Protein AF-A0A124JX44-F1 (afdb_monomer_lite)

Structure (mmCIF, N/CA/C/O backbone):
data_AF-A0A124JX44-F1
#
_entry.id   AF-A0A124JX44-F1
#
loop_
_atom_site.group_PDB
_atom_site.id
_atom_site.type_symbol
_atom_site.label_a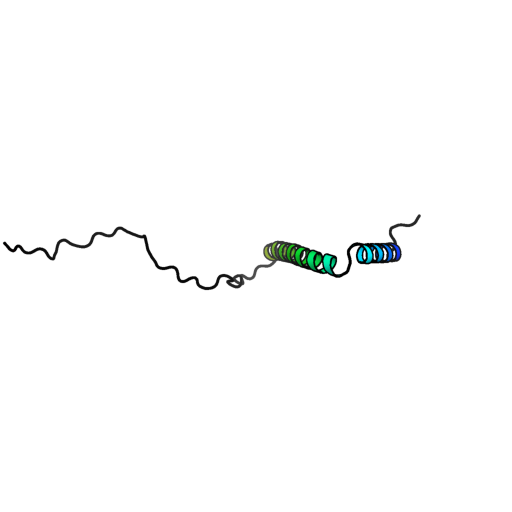tom_id
_atom_site.label_alt_id
_atom_site.label_comp_id
_atom_site.label_asym_id
_atom_site.label_entity_id
_atom_site.label_seq_id
_atom_site.pdbx_PDB_ins_code
_atom_site.Cartn_x
_atom_site.Cartn_y
_atom_site.Cartn_z
_atom_site.occupancy
_atom_site.B_iso_or_equiv
_atom_site.auth_seq_id
_atom_site.auth_comp_id
_atom_site.auth_asym_id
_atom_site.auth_atom_id
_atom_site.pdbx_PDB_model_num
ATOM 1 N N . MET A 1 1 ? 27.773 -6.610 -6.749 1.00 55.53 1 MET A N 1
ATOM 2 C CA . MET A 1 1 ? 26.813 -7.342 -7.602 1.00 55.53 1 MET A CA 1
ATOM 3 C C . MET A 1 1 ? 25.421 -6.904 -7.189 1.00 55.53 1 MET A C 1
ATOM 5 O O . MET A 1 1 ? 25.139 -6.928 -6.000 1.00 55.53 1 MET A O 1
ATOM 9 N N . GLY A 1 2 ? 24.670 -6.329 -8.129 1.00 61.94 2 GLY A N 1
ATOM 10 C CA . GLY A 1 2 ? 23.600 -5.353 -7.898 1.00 61.94 2 GLY A CA 1
ATOM 11 C C . GLY A 1 2 ? 22.510 -5.796 -6.927 1.00 61.94 2 GLY A C 1
ATOM 12 O O . GLY A 1 2 ? 21.700 -6.657 -7.247 1.00 61.94 2 GLY A O 1
ATOM 13 N N 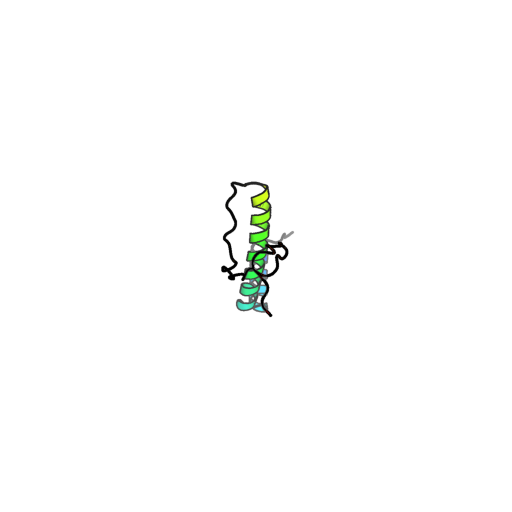. GLY A 1 3 ? 22.474 -5.156 -5.758 1.00 66.81 3 GLY A N 1
ATOM 14 C CA . GLY A 1 3 ? 21.278 -5.142 -4.925 1.00 66.81 3 GLY A CA 1
ATOM 15 C C . GLY A 1 3 ? 20.159 -4.382 -5.631 1.00 66.81 3 GLY A C 1
ATOM 16 O O . GLY A 1 3 ? 20.428 -3.591 -6.537 1.00 66.81 3 GLY A O 1
ATOM 17 N N . LEU A 1 4 ? 18.922 -4.639 -5.205 1.00 72.69 4 LEU A N 1
ATOM 18 C CA . LEU A 1 4 ? 17.694 -3.976 -5.645 1.00 72.69 4 LEU A CA 1
ATOM 19 C C . LEU A 1 4 ? 17.852 -2.452 -5.570 1.00 72.69 4 LEU A C 1
ATOM 21 O O . LEU A 1 4 ?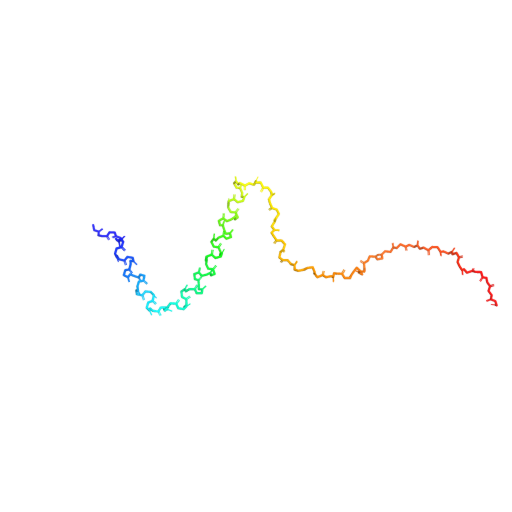 17.561 -1.819 -4.558 1.00 72.69 4 LEU A O 1
ATOM 25 N N . SER A 1 5 ? 18.380 -1.861 -6.635 1.00 81.75 5 SER A N 1
ATOM 26 C CA . SER A 1 5 ? 18.585 -0.429 -6.709 1.00 81.75 5 SER A CA 1
ATOM 27 C C . SER A 1 5 ? 17.231 0.232 -6.940 1.00 81.75 5 SER A C 1
ATOM 29 O O . SER A 1 5 ? 16.398 -0.295 -7.677 1.00 81.75 5 SER A O 1
ATOM 31 N N . LEU A 1 6 ? 17.019 1.397 -6.321 1.00 86.69 6 LEU A N 1
ATOM 32 C CA . LEU A 1 6 ? 15.822 2.233 -6.484 1.00 86.69 6 LEU A CA 1
ATOM 33 C C . LEU A 1 6 ? 15.215 2.232 -7.909 1.00 86.69 6 LEU A C 1
ATOM 35 O O . LEU A 1 6 ? 14.000 2.064 -8.016 1.00 86.69 6 LEU A O 1
ATOM 39 N N . PRO A 1 7 ? 15.998 2.351 -9.008 1.00 89.81 7 PRO A N 1
ATOM 40 C CA . PRO A 1 7 ? 15.438 2.300 -10.360 1.00 89.81 7 PRO A CA 1
ATOM 41 C C . PRO A 1 7 ? 14.754 0.970 -10.713 1.00 89.81 7 PRO A C 1
ATOM 43 O O . PRO A 1 7 ? 13.721 0.994 -11.376 1.00 89.81 7 PRO A O 1
ATOM 46 N N . HIS A 1 8 ? 15.254 -0.180 -10.248 1.00 88.38 8 HIS A N 1
ATOM 47 C CA . HIS A 1 8 ? 14.607 -1.475 -10.504 1.00 88.38 8 HIS A CA 1
ATOM 48 C C . HIS A 1 8 ? 13.230 -1.561 -9.840 1.00 88.38 8 HIS A C 1
ATOM 50 O O . HIS A 1 8 ? 12.296 -2.086 -10.443 1.00 88.38 8 HIS A O 1
ATOM 56 N N . LEU A 1 9 ? 13.078 -1.008 -8.630 1.00 91.69 9 LEU A N 1
ATOM 57 C CA . LEU A 1 9 ? 11.786 -0.976 -7.938 1.00 91.69 9 LEU A CA 1
ATOM 58 C C . LEU A 1 9 ? 10.774 -0.081 -8.662 1.00 91.69 9 LEU A C 1
ATOM 60 O O . LEU A 1 9 ? 9.610 -0.455 -8.772 1.00 91.69 9 LEU A O 1
ATOM 64 N N . ILE A 1 10 ? 11.212 1.061 -9.203 1.00 92.62 10 ILE A N 1
ATOM 65 C CA . ILE A 1 10 ? 10.352 1.950 -10.002 1.00 92.62 10 ILE A CA 1
ATOM 66 C C . ILE A 1 10 ? 9.885 1.248 -11.283 1.00 92.62 10 ILE A C 1
ATOM 68 O O . ILE A 1 10 ? 8.698 1.292 -11.604 1.00 92.62 10 ILE A O 1
ATOM 72 N N . VAL A 1 11 ? 10.790 0.567 -11.995 1.00 93.75 11 VAL A N 1
ATOM 73 C CA . VAL A 1 11 ? 10.437 -0.185 -13.212 1.00 93.75 11 VAL A CA 1
ATOM 74 C C . VAL A 1 11 ? 9.458 -1.315 -12.886 1.00 93.75 11 VAL A C 1
ATOM 76 O O . VAL A 1 11 ? 8.461 -1.479 -13.586 1.00 93.75 11 VAL A O 1
ATOM 79 N N . LEU A 1 12 ? 9.681 -2.051 -11.794 1.00 93.25 12 LEU A N 1
ATOM 80 C CA . LEU A 1 12 ? 8.771 -3.109 -11.353 1.00 93.25 12 LEU A CA 1
ATOM 81 C C . LEU A 1 12 ? 7.385 -2.555 -10.991 1.00 93.25 12 LEU A C 1
ATOM 83 O O . LEU A 1 12 ? 6.374 -3.104 -11.424 1.00 93.25 12 LEU A O 1
ATOM 87 N N . ALA A 1 13 ? 7.329 -1.444 -10.251 1.00 92.69 13 ALA A N 1
ATOM 88 C CA . ALA A 1 13 ? 6.077 -0.782 -9.897 1.00 92.69 13 ALA A CA 1
ATOM 89 C C . ALA A 1 13 ? 5.304 -0.317 -11.141 1.00 92.69 13 ALA A C 1
ATOM 91 O O . ALA A 1 13 ? 4.083 -0.457 -11.185 1.00 92.69 13 ALA A O 1
ATOM 92 N N . LEU A 1 14 ? 6.001 0.174 -12.172 1.00 93.88 14 LEU A N 1
ATOM 93 C CA . LEU A 1 14 ? 5.383 0.567 -13.438 1.00 93.88 14 LEU A CA 1
ATOM 94 C C . LEU A 1 14 ? 4.770 -0.634 -14.172 1.00 93.88 14 LEU A C 1
ATOM 96 O O . LEU A 1 14 ? 3.638 -0.550 -14.642 1.00 93.88 14 LEU A O 1
ATOM 100 N N . VAL A 1 15 ? 5.482 -1.764 -14.229 1.00 94.94 15 VAL A N 1
ATOM 101 C CA . VAL A 1 15 ? 4.970 -3.003 -14.843 1.00 94.94 15 VAL A CA 1
ATOM 102 C C . VAL A 1 15 ? 3.726 -3.503 -14.107 1.00 94.94 15 VAL A C 1
ATOM 104 O O . VAL A 1 15 ? 2.722 -3.825 -14.742 1.00 94.94 15 VAL A O 1
ATOM 107 N N . VAL A 1 16 ? 3.755 -3.514 -12.772 1.00 93.69 16 VAL A N 1
ATOM 108 C CA . VAL A 1 16 ? 2.601 -3.897 -11.945 1.00 93.69 16 VAL A CA 1
ATOM 109 C C . VAL A 1 16 ? 1.427 -2.938 -12.172 1.00 93.69 16 VAL A C 1
ATOM 111 O O . VAL A 1 16 ? 0.298 -3.388 -12.349 1.00 93.69 16 VAL A O 1
ATOM 114 N N . LEU A 1 17 ? 1.673 -1.628 -12.248 1.00 91.69 17 LEU A N 1
ATOM 115 C CA . LEU A 1 17 ? 0.631 -0.634 -12.513 1.00 91.69 17 LEU A CA 1
ATOM 116 C C . LEU A 1 17 ? -0.038 -0.829 -13.881 1.00 91.69 17 LEU A C 1
ATOM 118 O O . LEU A 1 17 ? -1.243 -0.618 -13.995 1.00 91.69 17 LEU A O 1
ATOM 122 N N . ILE A 1 18 ? 0.714 -1.248 -14.902 1.00 93.75 18 ILE A N 1
ATOM 123 C CA . ILE A 1 18 ? 0.175 -1.535 -16.239 1.00 93.75 18 ILE A CA 1
ATOM 124 C C . ILE A 1 18 ? -0.643 -2.834 -16.238 1.00 93.75 18 ILE A C 1
ATOM 126 O O . ILE A 1 18 ? -1.731 -2.855 -16.807 1.00 93.75 18 ILE A O 1
ATOM 130 N N . LEU A 1 19 ? -0.160 -3.896 -15.581 1.00 93.44 19 LEU A N 1
ATOM 131 C CA . LEU A 1 19 ? -0.856 -5.190 -15.517 1.00 93.44 19 LEU A CA 1
ATOM 132 C C . LEU A 1 19 ? -2.166 -5.117 -14.729 1.00 93.44 19 LEU A C 1
ATOM 134 O O . LEU A 1 19 ? -3.180 -5.668 -15.150 1.00 93.44 19 LEU A O 1
ATOM 138 N N . PHE A 1 20 ? -2.136 -4.463 -13.570 1.00 89.88 20 PHE A N 1
ATOM 139 C CA . PHE A 1 20 ? -3.291 -4.381 -12.678 1.00 89.88 20 PHE A CA 1
ATOM 140 C C . PHE A 1 20 ? -4.184 -3.170 -12.984 1.00 89.88 20 PHE A C 1
ATOM 142 O O . PHE A 1 20 ? -5.370 -3.173 -12.650 1.00 89.88 20 PHE A O 1
ATOM 149 N N . GLY A 1 21 ? -3.642 -2.144 -13.644 1.00 87.50 21 GLY A N 1
ATOM 150 C CA . GLY A 1 21 ? -4.334 -0.895 -13.936 1.00 87.50 21 GLY A CA 1
ATOM 151 C C . GLY A 1 21 ? -4.538 -0.014 -12.696 1.00 87.50 21 GLY A C 1
ATOM 152 O O . GLY A 1 21 ? -4.577 -0.471 -11.552 1.00 87.50 21 GLY A O 1
ATOM 153 N N . ARG A 1 22 ? -4.735 1.291 -12.917 1.00 83.00 22 ARG A N 1
ATOM 154 C CA . ARG A 1 22 ? -4.905 2.274 -11.827 1.00 83.00 22 ARG A CA 1
ATOM 155 C C . ARG A 1 22 ? -6.132 2.022 -10.939 1.00 83.00 22 ARG A C 1
ATOM 157 O O . ARG A 1 22 ? -6.101 2.344 -9.760 1.00 83.00 22 ARG A O 1
ATOM 164 N N . GLY A 1 23 ? -7.202 1.448 -11.498 1.00 86.75 23 GLY A N 1
ATOM 165 C CA . GLY A 1 23 ? -8.465 1.238 -10.782 1.00 86.75 23 GLY A CA 1
ATOM 166 C C . GLY A 1 23 ? -8.363 0.185 -9.677 1.00 86.75 23 GLY A C 1
ATOM 167 O O . GLY A 1 23 ? -8.760 0.444 -8.547 1.00 86.75 23 GLY A O 1
ATOM 168 N N . ARG A 1 24 ? -7.765 -0.978 -9.971 1.00 86.88 24 ARG A N 1
ATOM 169 C CA . ARG A 1 24 ? -7.650 -2.080 -9.000 1.00 86.88 24 ARG A CA 1
ATOM 170 C C . ARG A 1 24 ? -6.669 -1.775 -7.873 1.00 86.88 24 ARG A C 1
ATOM 172 O O . ARG A 1 24 ? -6.943 -2.118 -6.728 1.00 86.88 24 ARG A O 1
ATOM 179 N N . ILE A 1 25 ? -5.554 -1.114 -8.186 1.00 89.19 25 ILE A N 1
ATOM 180 C CA . ILE A 1 25 ? -4.547 -0.750 -7.183 1.00 89.19 25 ILE A CA 1
ATOM 181 C C . ILE A 1 25 ? -5.097 0.298 -6.210 1.00 89.19 25 ILE A C 1
ATOM 183 O O . ILE A 1 25 ? -4.841 0.179 -5.019 1.00 89.19 25 ILE A O 1
ATOM 187 N N . SER A 1 26 ? -5.875 1.285 -6.671 1.00 88.69 26 SER A N 1
ATOM 188 C CA . SER A 1 26 ? -6.458 2.298 -5.778 1.00 88.69 26 SER A CA 1
ATOM 189 C C . SER A 1 26 ? -7.483 1.728 -4.795 1.00 88.69 26 SER A C 1
ATOM 191 O O . SER A 1 26 ? -7.405 2.076 -3.618 1.00 88.69 26 SER A O 1
ATOM 193 N N . ASP A 1 27 ? -8.387 0.843 -5.232 1.00 89.81 27 ASP A N 1
ATOM 194 C CA . ASP A 1 27 ? -9.348 0.194 -4.321 1.00 89.81 27 ASP A CA 1
ATOM 195 C C . ASP A 1 27 ? -8.624 -0.663 -3.274 1.00 89.81 27 ASP A C 1
ATOM 197 O O . ASP A 1 27 ? -8.837 -0.503 -2.073 1.00 89.81 27 ASP A O 1
ATOM 201 N N . MET A 1 28 ? -7.681 -1.504 -3.716 1.00 90.56 28 MET A N 1
ATOM 202 C CA . MET A 1 28 ? -6.899 -2.343 -2.807 1.00 90.56 28 MET A CA 1
ATOM 203 C C . MET A 1 28 ? -6.064 -1.501 -1.837 1.00 90.56 28 MET A C 1
ATOM 205 O O . MET A 1 28 ? -6.096 -1.737 -0.632 1.00 90.56 28 MET A O 1
ATOM 209 N N . MET A 1 29 ? -5.343 -0.489 -2.326 1.00 89.94 29 MET A N 1
ATOM 210 C CA . MET A 1 29 ? -4.512 0.374 -1.482 1.00 89.94 29 MET A CA 1
ATOM 211 C C . MET A 1 29 ? -5.347 1.179 -0.476 1.00 89.94 29 MET A C 1
ATOM 213 O O . MET A 1 29 ? -4.863 1.468 0.617 1.00 89.94 29 MET A O 1
ATOM 217 N N . GLY A 1 30 ? -6.600 1.513 -0.805 1.00 91.12 30 GLY A N 1
ATOM 218 C CA . GLY A 1 30 ? -7.544 2.133 0.122 1.00 91.12 30 GLY A CA 1
ATOM 219 C C . GLY A 1 30 ? -7.884 1.228 1.309 1.00 91.12 30 GLY A C 1
ATOM 220 O O . GLY A 1 30 ? -7.806 1.668 2.458 1.00 91.12 30 GLY A O 1
ATOM 221 N N . ASP A 1 31 ? -8.198 -0.043 1.053 1.00 93.00 31 ASP A N 1
ATOM 222 C CA . ASP A 1 31 ? -8.517 -1.016 2.105 1.00 93.00 31 ASP A CA 1
ATOM 223 C C . ASP A 1 31 ? -7.278 -1.428 2.914 1.00 93.00 31 ASP A C 1
ATOM 225 O O . ASP A 1 31 ? -7.327 -1.473 4.147 1.00 93.00 31 ASP A O 1
ATOM 229 N N . PHE A 1 32 ? -6.128 -1.604 2.255 1.00 92.69 32 PHE A N 1
ATOM 230 C CA . PHE A 1 32 ? -4.850 -1.811 2.941 1.00 92.69 32 PHE A CA 1
ATOM 231 C C . PHE A 1 32 ? -4.457 -0.600 3.797 1.00 92.69 32 PHE A C 1
ATOM 233 O O . PHE A 1 32 ? -3.999 -0.765 4.928 1.00 92.69 32 PHE A O 1
ATOM 240 N N . GLY A 1 33 ? -4.672 0.621 3.302 1.00 93.06 33 GLY A N 1
ATOM 241 C CA . GLY A 1 33 ? -4.390 1.856 4.031 1.00 93.06 33 GLY A CA 1
ATOM 242 C C . GLY A 1 33 ? -5.211 1.982 5.313 1.00 93.06 33 GLY A C 1
ATOM 243 O O . GLY A 1 33 ? -4.662 2.348 6.353 1.00 93.06 33 GLY A O 1
ATOM 244 N N . LYS A 1 34 ? -6.499 1.616 5.274 1.00 92.00 34 LYS A N 1
ATOM 245 C CA . LYS A 1 34 ? -7.355 1.556 6.471 1.00 92.00 34 LYS A CA 1
ATOM 246 C C . LYS A 1 34 ? -6.838 0.524 7.476 1.00 92.00 34 LYS A C 1
ATOM 248 O O . LYS A 1 34 ? -6.688 0.862 8.645 1.00 92.00 34 LYS A O 1
ATOM 253 N N . GLY A 1 35 ? -6.493 -0.685 7.024 1.00 92.75 35 GLY A N 1
ATOM 254 C CA . GLY A 1 35 ? -5.959 -1.741 7.892 1.00 92.75 35 GLY A CA 1
ATOM 255 C C . GLY A 1 35 ? -4.646 -1.352 8.580 1.00 92.75 35 GLY A C 1
ATOM 256 O O . GLY A 1 35 ? -4.507 -1.509 9.792 1.00 92.75 35 GLY A O 1
ATOM 257 N N . ILE A 1 36 ? -3.702 -0.768 7.832 1.00 93.38 36 ILE A N 1
ATOM 258 C CA . ILE A 1 36 ? -2.423 -0.296 8.388 1.00 93.38 36 ILE A CA 1
ATOM 259 C C . ILE A 1 36 ? -2.636 0.903 9.326 1.00 93.38 36 ILE A C 1
ATOM 261 O O . ILE A 1 36 ? -1.955 0.999 10.348 1.00 93.38 36 ILE A O 1
ATOM 265 N N . LYS A 1 37 ? -3.580 1.806 9.024 1.00 89.06 37 LYS A N 1
ATOM 266 C CA . LYS A 1 37 ? -3.912 2.940 9.898 1.00 89.06 37 LYS A CA 1
ATOM 267 C C . LYS A 1 37 ? -4.491 2.468 11.233 1.00 89.06 37 LYS A C 1
ATOM 269 O O . LYS A 1 37 ? -3.980 2.885 12.265 1.00 89.06 37 LYS A O 1
ATOM 274 N N . SER A 1 38 ? -5.459 1.554 11.226 1.00 88.31 38 SER A N 1
ATOM 275 C CA . SER A 1 38 ? -6.027 0.985 12.456 1.00 88.31 38 SER A CA 1
ATOM 276 C C . SER A 1 38 ? -4.999 0.185 13.259 1.00 88.31 38 SER A C 1
ATOM 278 O O . SER A 1 38 ? -5.011 0.226 14.485 1.00 88.31 38 SER A O 1
ATOM 280 N N . PHE A 1 39 ? -4.059 -0.489 12.587 1.00 90.19 39 PHE A N 1
ATOM 281 C CA . PHE A 1 39 ? -2.942 -1.163 13.254 1.00 90.19 39 PHE A CA 1
ATOM 282 C C . PHE A 1 39 ? -1.980 -0.168 13.922 1.00 90.19 39 PHE A C 1
ATOM 284 O O . PHE A 1 39 ? -1.559 -0.370 15.059 1.00 90.19 39 PHE A O 1
ATOM 291 N N . LYS A 1 40 ? -1.663 0.942 13.242 1.00 87.00 40 LYS A N 1
ATOM 292 C CA . LYS A 1 40 ? -0.843 2.025 13.801 1.00 87.00 40 LYS A CA 1
ATOM 293 C C . LYS A 1 40 ? -1.541 2.697 14.984 1.00 87.00 40 LYS A C 1
ATOM 295 O O . LYS A 1 40 ? -0.886 2.937 15.989 1.00 87.00 40 LYS A O 1
ATOM 300 N N . GLU A 1 41 ? -2.832 2.996 14.862 1.00 86.38 41 GLU A N 1
ATOM 301 C CA . GLU A 1 41 ? -3.644 3.591 15.929 1.00 86.38 41 GLU A CA 1
ATOM 302 C C . GLU A 1 41 ? -3.727 2.656 17.141 1.00 86.38 41 GLU A C 1
ATOM 304 O O . GLU A 1 41 ? -3.487 3.113 18.251 1.00 86.38 41 GLU A O 1
ATOM 309 N N . GLY A 1 42 ? -3.935 1.349 16.940 1.00 83.62 42 GLY A N 1
ATOM 310 C CA . GLY A 1 42 ? -3.924 0.358 18.022 1.00 83.62 42 GLY A CA 1
ATOM 311 C C . GLY A 1 42 ? -2.578 0.248 18.750 1.00 83.62 42 GLY A C 1
ATOM 312 O O . GLY A 1 42 ? -2.553 0.206 19.974 1.00 83.62 42 GLY A O 1
ATOM 313 N N . MET A 1 43 ? -1.451 0.274 18.024 1.00 84.75 43 MET A N 1
ATOM 314 C CA . MET A 1 43 ? -0.113 0.296 18.644 1.00 84.75 43 MET A CA 1
ATOM 315 C C . MET A 1 43 ? 0.215 1.631 19.328 1.00 84.75 43 MET A C 1
ATOM 317 O O . MET A 1 43 ? 0.921 1.660 20.334 1.00 84.75 43 MET A O 1
ATOM 321 N N . ALA A 1 44 ? -0.244 2.753 18.769 1.00 78.94 44 ALA A N 1
ATOM 322 C CA . ALA A 1 44 ? 0.009 4.080 19.324 1.00 78.94 44 ALA A CA 1
ATOM 323 C C . ALA A 1 44 ? -0.821 4.337 20.591 1.00 78.94 44 ALA A C 1
ATOM 325 O O . ALA A 1 44 ? -0.321 4.964 21.525 1.00 78.94 44 ALA A O 1
ATOM 326 N N . ASP A 1 45 ? -2.047 3.816 20.640 1.00 66.94 45 ASP A N 1
ATOM 327 C CA . ASP A 1 45 ? -2.950 3.895 21.789 1.00 66.94 45 ASP A CA 1
ATOM 328 C C . ASP A 1 45 ? -2.400 3.143 23.019 1.00 66.94 45 ASP A C 1
ATOM 330 O O . ASP A 1 45 ? -2.638 3.550 24.150 1.00 66.94 45 ASP A O 1
ATOM 334 N N . GLU A 1 46 ? -1.561 2.123 22.819 1.00 60.91 46 GLU A N 1
ATOM 335 C CA . GLU A 1 46 ? -0.869 1.411 23.905 1.00 60.91 46 GLU A CA 1
ATOM 336 C C . GLU A 1 46 ? 0.300 2.226 24.507 1.00 60.91 46 GLU A C 1
ATOM 338 O O . GLU A 1 46 ? 0.688 2.023 25.655 1.00 60.91 46 GLU A O 1
ATOM 343 N N . THR A 1 47 ? 0.843 3.193 23.753 1.00 60.09 47 THR A N 1
ATOM 344 C CA . THR A 1 47 ? 1.982 4.044 24.156 1.00 60.09 47 THR A CA 1
ATOM 345 C C . THR A 1 47 ? 1.574 5.454 24.610 1.00 60.09 47 THR A C 1
ATOM 347 O O . THR A 1 47 ? 2.304 6.078 25.377 1.00 60.09 47 THR A O 1
ATOM 350 N N . ASN A 1 48 ? 0.431 5.988 24.167 1.00 58.66 48 ASN A N 1
ATOM 351 C CA . ASN A 1 48 ? 0.004 7.365 24.452 1.00 58.66 48 ASN A CA 1
ATOM 352 C C . ASN A 1 48 ? -1.517 7.465 24.676 1.00 58.66 48 ASN A C 1
ATOM 354 O O . ASN A 1 48 ? -2.263 7.712 23.731 1.00 58.66 48 ASN A O 1
ATOM 358 N N . ARG A 1 49 ? -1.992 7.376 25.926 1.00 54.06 49 ARG A N 1
ATOM 359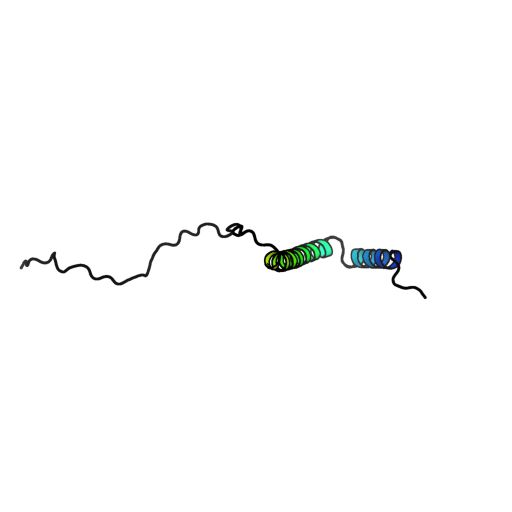 C CA . ARG A 1 49 ? -3.371 7.778 26.270 1.00 54.06 49 ARG A CA 1
ATOM 360 C C . ARG A 1 49 ? -3.409 9.061 27.104 1.00 54.06 49 ARG A C 1
ATOM 362 O O . ARG A 1 49 ? -3.114 9.018 28.296 1.00 54.06 49 ARG A O 1
ATOM 369 N N . PRO A 1 50 ? -3.954 10.158 26.555 1.00 48.81 50 PRO A N 1
ATOM 370 C CA . PRO A 1 50 ? -5.061 10.877 27.157 1.00 48.81 50 PRO A CA 1
ATOM 371 C C . PRO A 1 50 ? -6.372 10.342 26.563 1.00 48.81 50 PRO A C 1
ATOM 373 O O . PRO A 1 50 ? -6.572 10.332 25.350 1.00 48.81 50 PRO A O 1
ATOM 376 N N . VAL A 1 51 ? -7.258 9.866 27.440 1.00 53.72 51 VAL A N 1
ATOM 377 C CA . VAL A 1 51 ? -8.580 9.310 27.119 1.00 53.72 51 VAL A CA 1
ATOM 378 C C . VAL A 1 51 ? -9.395 10.325 26.313 1.00 53.72 51 VAL A C 1
ATOM 380 O O . VAL A 1 51 ? -9.958 11.257 26.878 1.00 53.72 51 VAL A O 1
ATOM 383 N N . THR A 1 52 ? -9.483 10.135 24.997 1.00 61.19 52 THR A N 1
ATOM 384 C CA . THR A 1 52 ? -10.524 10.764 24.179 1.00 61.19 52 THR A CA 1
ATOM 385 C C . THR A 1 52 ? -11.479 9.657 23.741 1.00 61.19 52 THR A C 1
ATOM 387 O O . THR A 1 52 ? -11.027 8.696 23.116 1.00 61.19 52 THR A O 1
ATOM 390 N N . PRO A 1 53 ? -12.770 9.719 24.113 1.00 56.78 53 PRO A N 1
ATOM 391 C CA . PRO A 1 53 ? -13.730 8.685 23.751 1.00 56.78 53 PRO A CA 1
ATOM 392 C C . PRO A 1 53 ? -13.842 8.581 22.219 1.00 56.78 53 PRO A C 1
ATOM 394 O O . PRO A 1 53 ? -13.847 9.615 21.542 1.00 56.78 53 PRO A O 1
ATOM 397 N N . PRO A 1 54 ? -13.917 7.360 21.657 1.00 66.69 54 PRO A N 1
ATOM 398 C CA . PRO A 1 54 ? -14.072 7.176 20.220 1.00 66.69 54 PRO A CA 1
ATOM 399 C C . PRO A 1 54 ? -15.358 7.872 19.744 1.00 66.69 54 PRO A C 1
ATOM 401 O O . PRO A 1 54 ? -16.369 7.820 20.450 1.00 66.69 54 PRO A O 1
ATOM 404 N N . PRO A 1 55 ? -15.353 8.529 18.568 1.00 62.75 55 PRO A N 1
ATOM 405 C CA . PRO A 1 55 ? -16.551 9.153 18.029 1.00 62.75 55 PRO A CA 1
ATOM 406 C C . PRO A 1 55 ? -17.615 8.076 17.816 1.00 62.75 55 PRO A C 1
ATOM 408 O O . PRO A 1 55 ? -17.436 7.163 17.009 1.00 62.75 55 PRO A O 1
ATOM 411 N N . SER A 1 56 ? -18.711 8.184 18.564 1.00 60.28 56 SER A N 1
ATOM 412 C CA . SER A 1 56 ? -19.892 7.335 18.467 1.00 60.28 56 SER A CA 1
ATOM 413 C C . SER A 1 56 ? -20.408 7.296 17.027 1.00 60.28 56 SER A C 1
ATOM 415 O O . SER A 1 56 ? -21.138 8.183 16.595 1.00 60.28 56 SER A O 1
ATOM 417 N N . GLN A 1 57 ? -20.041 6.260 16.275 1.00 59.22 57 GLN A N 1
ATOM 418 C CA . GLN A 1 57 ? -20.676 5.917 15.005 1.00 59.22 57 GLN A CA 1
ATOM 419 C C . GLN A 1 57 ? -21.615 4.734 15.208 1.00 59.22 57 GLN A C 1
ATOM 421 O O . GLN A 1 57 ? -21.388 3.637 14.711 1.00 59.22 57 GLN A O 1
ATOM 426 N N . ILE A 1 58 ? -22.692 4.982 15.946 1.00 56.62 58 ILE A N 1
ATOM 427 C CA . ILE A 1 58 ? -23.964 4.292 15.757 1.00 56.62 58 ILE A CA 1
ATOM 428 C C . ILE A 1 58 ? -25.016 5.400 15.917 1.00 56.62 58 ILE A C 1
ATOM 430 O O . ILE A 1 58 ? -25.026 6.045 16.970 1.00 56.62 58 ILE A O 1
ATOM 434 N N . PRO A 1 59 ? -25.845 5.710 14.900 1.00 58.25 59 PRO A N 1
ATOM 435 C CA . PRO A 1 59 ? -26.975 6.616 15.085 1.00 58.25 59 PRO A CA 1
ATOM 436 C C . PRO A 1 59 ? -27.805 6.132 16.282 1.00 58.25 59 PRO A C 1
ATOM 438 O O . PRO A 1 59 ? -27.886 4.916 16.478 1.00 58.25 59 PRO A O 1
ATOM 441 N N . PRO A 1 60 ? -28.434 7.017 17.074 1.00 53.84 60 PRO A N 1
ATOM 442 C CA . PRO A 1 60 ? -29.321 6.591 18.145 1.00 53.84 60 PRO A CA 1
ATOM 443 C C . PRO A 1 60 ? -30.482 5.800 17.536 1.00 53.84 60 PRO A C 1
ATOM 445 O O . PRO A 1 60 ? -31.454 6.366 17.039 1.00 53.84 60 PRO A O 1
ATOM 448 N N . VAL A 1 61 ? -30.370 4.474 17.528 1.00 55.97 61 VAL A N 1
ATOM 449 C CA . VAL A 1 61 ? -31.519 3.603 17.337 1.00 55.97 61 VAL A CA 1
ATOM 450 C C . VAL A 1 61 ? -32.293 3.733 18.636 1.00 55.97 61 VAL A C 1
ATOM 452 O O . VAL A 1 61 ? -31.827 3.287 19.684 1.00 55.97 61 VAL A O 1
ATOM 455 N N . ALA A 1 62 ? -33.425 4.430 18.582 1.00 62.56 62 ALA A N 1
ATOM 456 C CA . ALA A 1 62 ? -34.386 4.465 19.666 1.00 62.56 62 ALA A CA 1
ATOM 457 C C . ALA A 1 62 ? -34.740 3.015 20.024 1.00 62.56 62 ALA A C 1
ATOM 459 O O . ALA A 1 62 ? -35.430 2.338 19.266 1.00 62.56 62 ALA A O 1
ATOM 460 N N . GLN A 1 63 ? -34.199 2.516 21.135 1.00 53.34 63 GLN A N 1
ATOM 461 C CA . GLN A 1 63 ? -34.572 1.222 21.686 1.00 53.34 63 GLN A CA 1
ATOM 462 C C . GLN A 1 63 ? -35.841 1.439 22.520 1.00 53.34 63 GLN A C 1
ATOM 464 O O . GLN A 1 63 ? -35.775 2.150 23.525 1.00 53.34 63 GLN A O 1
ATOM 469 N N . PRO A 1 64 ? -37.004 0.890 22.123 1.00 52.06 64 PRO A N 1
ATOM 470 C CA . PRO A 1 64 ? -38.147 0.818 23.015 1.00 52.06 64 PRO A CA 1
ATOM 471 C C . PRO A 1 64 ? -37.788 -0.140 24.154 1.00 52.06 64 PRO A C 1
ATOM 473 O O . PRO A 1 64 ? -37.495 -1.312 23.932 1.00 52.06 64 PRO A O 1
ATOM 476 N N . THR A 1 65 ? -37.777 0.376 25.378 1.00 50.72 65 THR A N 1
ATOM 477 C CA . THR A 1 65 ? -37.679 -0.402 26.611 1.00 50.72 65 THR A CA 1
ATOM 478 C C . THR A 1 65 ? -38.870 -1.352 26.704 1.00 50.72 65 THR A C 1
ATOM 480 O O . THR A 1 65 ? -39.973 -0.943 27.063 1.00 50.72 65 THR A O 1
ATOM 483 N N . GLN A 1 66 ? -38.652 -2.626 26.390 1.00 56.28 66 GLN A N 1
ATOM 484 C CA . GLN A 1 66 ? -39.535 -3.728 26.758 1.00 56.28 66 GLN A CA 1
ATOM 485 C C . GLN A 1 66 ? -38.693 -4.899 27.271 1.00 56.28 66 GLN A C 1
ATOM 487 O O . GLN A 1 66 ? -37.583 -5.131 26.800 1.00 56.28 66 GLN A O 1
ATOM 492 N N . ASP A 1 67 ? -39.258 -5.574 28.268 1.00 53.22 67 ASP A N 1
ATOM 493 C CA . ASP A 1 67 ? -38.731 -6.706 29.035 1.00 53.22 67 ASP A CA 1
ATOM 494 C C . ASP A 1 67 ? -37.706 -6.412 30.139 1.00 53.22 67 ASP A C 1
ATOM 496 O O . ASP A 1 67 ? -36.568 -6.872 30.149 1.00 53.22 67 ASP A O 1
ATOM 500 N N . ALA A 1 68 ? -38.206 -5.742 31.179 1.00 54.69 68 ALA A N 1
ATOM 501 C CA . ALA A 1 68 ? -37.852 -6.090 32.552 1.00 54.69 68 ALA A CA 1
ATOM 502 C C . ALA A 1 68 ? -39.124 -6.117 33.422 1.00 54.69 68 ALA A C 1
ATOM 504 O O . ALA A 1 68 ? -39.461 -5.145 34.093 1.00 54.69 68 ALA A O 1
ATOM 505 N N . ALA A 1 69 ? -39.857 -7.231 33.395 1.00 55.00 69 ALA A N 1
ATOM 506 C CA . ALA A 1 69 ? -40.713 -7.634 34.516 1.00 55.00 69 ALA A CA 1
ATOM 507 C C . ALA A 1 69 ? -39.850 -8.484 35.471 1.00 55.00 69 ALA A C 1
ATOM 509 O O . ALA A 1 69 ? -38.997 -9.212 34.962 1.00 55.00 69 ALA A O 1
ATOM 510 N N . PRO A 1 70 ? -40.026 -8.447 36.811 1.00 56.75 70 PRO A N 1
ATOM 511 C CA . PRO A 1 70 ? -41.311 -8.267 37.500 1.00 56.75 70 PRO A CA 1
ATOM 512 C C . PRO A 1 70 ? -41.247 -7.392 38.778 1.00 56.75 70 PRO A C 1
ATOM 514 O O . PRO A 1 70 ? -40.393 -7.595 39.638 1.00 56.75 70 PRO A O 1
ATOM 517 N N . GLN A 1 71 ? -42.200 -6.476 38.984 1.00 57.34 71 GLN A N 1
ATOM 518 C CA . GLN A 1 71 ? -42.436 -5.877 40.310 1.00 57.34 71 GLN A CA 1
ATOM 519 C C . GLN A 1 71 ? -43.946 -5.901 40.628 1.00 57.34 71 GLN A C 1
ATOM 521 O O . GLN A 1 71 ? -44.744 -5.425 39.818 1.00 57.34 71 GLN A O 1
ATOM 526 N N . PRO A 1 72 ? -44.345 -6.497 41.767 1.00 63.84 72 PRO A N 1
ATOM 527 C CA . PRO A 1 72 ? -45.732 -6.707 42.167 1.00 63.84 72 PRO A CA 1
ATOM 528 C C . PRO A 1 72 ? -46.308 -5.414 42.753 1.00 63.84 72 PRO A C 1
ATOM 530 O O . PRO A 1 72 ? -45.731 -4.856 43.684 1.00 63.84 72 PRO A O 1
ATOM 533 N N . VAL A 1 73 ? -47.449 -4.935 42.248 1.00 56.16 73 VAL A N 1
ATOM 534 C CA . VAL A 1 73 ? -48.124 -3.760 42.821 1.00 56.16 73 VAL A CA 1
ATOM 535 C C . VAL A 1 73 ? -49.605 -4.031 43.114 1.00 56.16 73 VAL A C 1
ATOM 537 O O . VAL A 1 73 ? -50.407 -4.324 42.236 1.00 56.16 73 VAL A O 1
ATOM 540 N N . ASN A 1 74 ? -49.841 -4.016 44.425 1.00 58.97 74 ASN A N 1
ATOM 541 C CA . ASN A 1 74 ? -51.026 -3.974 45.278 1.00 58.97 74 ASN A CA 1
ATOM 542 C C . ASN 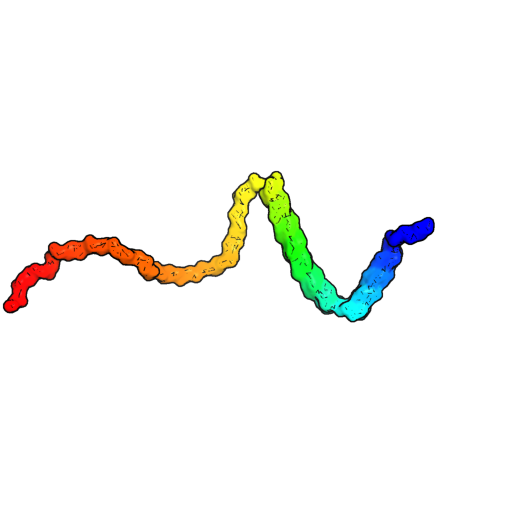A 1 74 ? -52.410 -4.518 44.844 1.00 58.97 74 ASN A C 1
ATOM 544 O O . ASN A 1 74 ? -53.121 -4.051 43.961 1.00 58.97 74 ASN A O 1
ATOM 548 N N . THR A 1 75 ? -52.871 -5.441 45.686 1.00 62.66 75 THR A N 1
ATOM 549 C CA . THR A 1 75 ? -54.270 -5.665 46.049 1.00 62.66 75 THR A CA 1
ATOM 550 C C . THR A 1 75 ? -54.844 -4.418 46.738 1.00 62.66 75 THR A C 1
ATOM 552 O O . THR A 1 75 ? -54.763 -4.319 47.958 1.00 62.66 75 THR A O 1
ATOM 555 N N . GLU A 1 76 ? -55.419 -3.461 46.003 1.00 62.88 76 GLU A N 1
ATOM 556 C CA . GLU A 1 76 ? -56.137 -2.340 46.655 1.00 62.88 76 GLU A CA 1
ATOM 557 C C . GLU A 1 76 ? -57.420 -1.854 45.952 1.00 62.88 76 GLU A C 1
ATOM 559 O O . GLU A 1 76 ? -58.104 -0.979 46.467 1.00 62.88 76 GLU A O 1
ATOM 564 N N . ASN A 1 77 ? -57.844 -2.451 44.830 1.00 64.69 77 ASN A N 1
ATOM 565 C CA . ASN A 1 77 ? -58.993 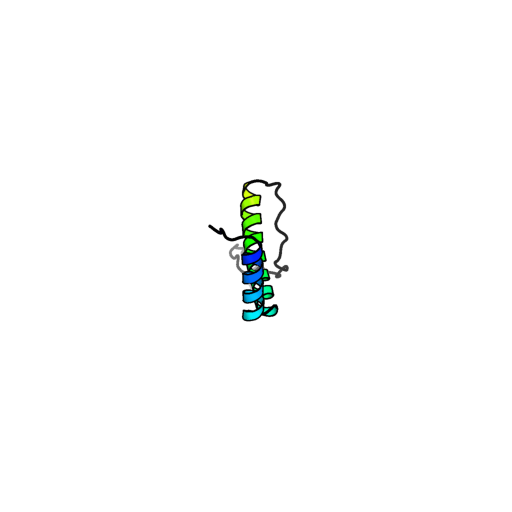-1.921 44.068 1.00 64.69 77 ASN A CA 1
ATOM 566 C C . ASN A 1 77 ? -60.149 -2.915 43.856 1.00 64.69 77 ASN A C 1
ATOM 568 O O . ASN A 1 77 ? -60.951 -2.731 42.943 1.00 64.69 77 ASN A O 1
ATOM 572 N N . GLN A 1 78 ? -60.272 -3.961 44.677 1.00 63.59 78 GLN A N 1
ATOM 573 C CA . GLN A 1 78 ? -61.415 -4.884 44.609 1.00 63.59 78 GLN A CA 1
ATOM 574 C C . GLN A 1 78 ? -62.261 -4.830 45.888 1.00 63.59 78 GLN A C 1
ATOM 576 O O . GLN A 1 78 ? -62.093 -5.640 46.794 1.00 63.59 78 GLN A O 1
ATOM 581 N N . TRP A 1 79 ? -63.193 -3.870 45.944 1.00 60.00 79 TRP A N 1
ATOM 582 C CA . TRP A 1 79 ? -64.369 -3.939 46.828 1.00 60.00 79 TRP A CA 1
ATOM 583 C C . TRP A 1 79 ? -65.503 -4.697 46.099 1.00 60.00 79 TRP A C 1
ATOM 585 O O . TRP A 1 79 ? -65.596 -4.598 44.872 1.00 60.00 79 TRP A O 1
ATOM 595 N N . PRO A 1 80 ? -66.363 -5.461 46.800 1.00 63.78 80 PRO A N 1
ATOM 596 C CA . PRO A 1 80 ? -67.218 -6.478 46.212 1.00 63.78 80 PRO A CA 1
ATOM 597 C C . PRO A 1 80 ? -68.486 -5.858 45.625 1.00 63.78 80 PRO A C 1
ATOM 599 O O . PRO A 1 80 ? -69.117 -4.997 46.244 1.00 63.78 80 PRO A O 1
ATOM 602 N N . LYS A 1 81 ? -68.901 -6.336 44.452 1.00 59.47 81 LYS A N 1
ATOM 603 C CA . LYS A 1 81 ? -70.261 -6.145 43.954 1.00 59.47 81 LYS A CA 1
ATOM 604 C C . LYS A 1 81 ? -70.732 -7.399 43.226 1.00 59.47 81 LYS A C 1
ATOM 606 O O . LYS A 1 81 ? -70.062 -7.832 42.295 1.00 59.47 81 LYS A O 1
ATOM 611 N N . VAL A 1 82 ? -71.924 -7.810 43.666 1.00 51.56 82 VAL A N 1
ATOM 612 C CA . VAL A 1 82 ? -72.885 -8.823 43.190 1.00 51.56 82 VAL A CA 1
ATOM 613 C C . VAL A 1 82 ? -72.603 -10.285 43.514 1.00 51.56 82 VAL A C 1
ATOM 615 O O . VAL A 1 82 ? -71.586 -10.837 43.055 1.00 51.56 82 VAL A O 1
#

Radius of gyration: 31.21 Å; chains: 1; bounding box: 100×20×63 Å

Foldseek 3Di:
DDDPDPVNVVVVVVVVCVVCPPPNCVVVVVVVVVVVVVVVVVVVCVVDDPDDDDPDPDPPPPDPDDDDDDDDDDPDPDDDDD

Secondary structure (DSSP, 8-state):
-----HHHHHHHHHHHHHHHHHHHHHHHHHHHHHHHHHHHHHHHHTT----------S----------------S-S-----

pLDDT: mean 73.92, std 16.08, range [48.81, 94.94]

Sequence (82 aa):
MGGLSLPHLIVLALVVLILFGRGRISDMMGDFGKGIKSFKEGMADETNRPVTPPPSQIPPVAQPTQDAAPQPVNTENQWPKV